Protein AF-A0A7S3TFT6-F1 (afdb_monomer)

Structure (mmCIF, N/CA/C/O backbone):
data_AF-A0A7S3TFT6-F1
#
_entry.id   AF-A0A7S3TFT6-F1
#
loop_
_atom_site.group_PDB
_atom_site.id
_atom_site.type_symbol
_atom_site.label_atom_id
_atom_site.label_alt_id
_atom_site.label_comp_id
_atom_site.label_asym_id
_atom_site.label_entity_id
_atom_site.label_seq_id
_atom_site.pdbx_PDB_ins_code
_atom_site.Cartn_x
_atom_site.Cartn_y
_atom_site.Cartn_z
_atom_site.occupancy
_atom_site.B_iso_or_equiv
_atom_site.auth_seq_id
_atom_site.auth_comp_id
_atom_site.auth_asym_id
_atom_site.auth_atom_id
_atom_site.pdbx_PDB_model_num
ATOM 1 N N . GLU A 1 1 ? 11.572 -1.832 20.440 1.00 39.78 1 GLU A N 1
ATOM 2 C CA . GLU A 1 1 ? 11.423 -1.828 18.969 1.00 39.78 1 GLU A CA 1
ATOM 3 C C . GLU A 1 1 ? 12.620 -2.530 18.335 1.00 39.78 1 GLU A C 1
ATOM 5 O O . GLU A 1 1 ? 13.736 -2.310 18.788 1.00 39.78 1 GLU A O 1
ATOM 10 N N . LYS A 1 2 ? 12.422 -3.421 17.354 1.00 46.75 2 LYS A N 1
ATOM 11 C CA . LYS A 1 2 ? 13.534 -3.991 16.573 1.00 46.75 2 LYS A CA 1
ATOM 12 C C . LYS A 1 2 ? 13.688 -3.157 15.307 1.00 46.75 2 LYS A C 1
ATOM 14 O O . LYS A 1 2 ? 12.886 -3.301 14.390 1.00 46.75 2 LYS A O 1
ATOM 19 N N . ALA A 1 3 ? 14.695 -2.290 15.268 1.00 53.50 3 ALA A N 1
ATOM 20 C CA . ALA A 1 3 ? 15.066 -1.600 14.039 1.00 53.50 3 ALA A CA 1
ATOM 21 C C . ALA A 1 3 ? 15.449 -2.636 12.967 1.00 53.50 3 ALA A C 1
ATOM 23 O O . ALA A 1 3 ? 16.186 -3.587 13.243 1.00 53.50 3 ALA A O 1
ATOM 24 N N . LEU A 1 4 ? 14.926 -2.475 11.751 1.00 69.75 4 LEU A N 1
ATOM 25 C CA . LEU A 1 4 ? 15.335 -3.287 10.607 1.00 69.75 4 LEU A CA 1
ATOM 26 C C . LEU A 1 4 ? 16.826 -3.043 10.337 1.00 69.75 4 LEU A C 1
ATOM 28 O O . LEU A 1 4 ? 17.261 -1.900 10.215 1.00 69.75 4 LEU A O 1
ATOM 32 N N . ALA A 1 5 ? 17.615 -4.114 10.238 1.00 79.81 5 ALA A N 1
ATOM 33 C CA . ALA A 1 5 ? 19.027 -3.997 9.890 1.00 79.81 5 ALA A CA 1
ATOM 34 C C . ALA A 1 5 ? 19.175 -3.352 8.500 1.00 79.81 5 ALA A C 1
ATOM 36 O O . ALA A 1 5 ? 18.528 -3.789 7.544 1.00 79.81 5 ALA A O 1
ATOM 37 N N . LEU A 1 6 ? 20.051 -2.350 8.370 1.00 73.12 6 LEU A N 1
ATOM 38 C CA . LEU A 1 6 ? 20.291 -1.617 7.114 1.00 73.12 6 LEU A CA 1
ATOM 39 C C . LEU A 1 6 ? 20.624 -2.548 5.936 1.00 73.12 6 LEU A C 1
ATOM 41 O O . LEU A 1 6 ? 20.205 -2.310 4.806 1.00 73.12 6 LEU A O 1
ATOM 45 N N . THR A 1 7 ? 21.301 -3.664 6.209 1.00 79.56 7 THR A N 1
ATOM 46 C CA . THR A 1 7 ? 21.638 -4.698 5.219 1.00 79.56 7 THR A CA 1
ATOM 47 C C . THR A 1 7 ? 20.406 -5.400 4.641 1.00 79.56 7 THR A C 1
ATOM 49 O O . THR A 1 7 ? 20.390 -5.760 3.462 1.00 79.56 7 THR A O 1
ATOM 52 N N . SER A 1 8 ? 19.348 -5.570 5.437 1.00 75.38 8 SER A N 1
ATOM 53 C CA . SER A 1 8 ? 18.069 -6.129 4.986 1.00 75.38 8 SER A CA 1
ATOM 54 C C . SER A 1 8 ? 17.329 -5.154 4.073 1.00 75.38 8 SER A C 1
ATOM 56 O O . SER A 1 8 ? 16.768 -5.576 3.062 1.00 75.38 8 SER A O 1
ATOM 58 N N . VAL A 1 9 ? 17.377 -3.857 4.395 1.00 74.06 9 VAL A N 1
ATOM 59 C CA . VAL A 1 9 ? 16.775 -2.788 3.583 1.00 74.06 9 VAL A CA 1
ATOM 60 C C . VAL A 1 9 ? 17.472 -2.692 2.226 1.00 74.06 9 VAL A C 1
ATOM 62 O O . VAL A 1 9 ? 16.808 -2.732 1.193 1.00 74.06 9 VAL A O 1
ATOM 65 N N . GLN A 1 10 ? 18.807 -2.676 2.212 1.00 76.69 10 GLN A N 1
ATOM 66 C CA . GLN A 1 10 ? 19.597 -2.645 0.977 1.00 76.69 10 GLN A CA 1
ATOM 67 C C . GLN A 1 10 ? 19.333 -3.872 0.100 1.00 76.69 10 GLN A C 1
ATOM 69 O O . GLN A 1 10 ? 19.069 -3.743 -1.092 1.00 76.69 10 GLN A O 1
ATOM 74 N N . ARG A 1 11 ? 19.313 -5.074 0.691 1.00 81.38 11 ARG A N 1
ATOM 75 C CA . ARG A 1 11 ? 18.989 -6.309 -0.039 1.00 81.38 11 ARG A CA 1
ATOM 76 C C . ARG A 1 11 ? 17.597 -6.251 -0.666 1.00 81.38 11 ARG A C 1
ATOM 78 O O . ARG A 1 11 ? 17.409 -6.710 -1.793 1.00 81.38 11 ARG A O 1
ATOM 85 N N . PHE A 1 12 ? 16.620 -5.720 0.066 1.00 77.12 12 PHE A N 1
ATOM 86 C CA . PHE A 1 12 ? 15.260 -5.553 -0.431 1.00 77.12 12 PHE A CA 1
ATOM 87 C C . PHE A 1 12 ? 15.210 -4.568 -1.605 1.00 77.12 12 PHE A C 1
ATOM 89 O O . PHE A 1 12 ? 14.631 -4.903 -2.637 1.00 77.12 12 PHE A O 1
ATOM 96 N N . GLN A 1 13 ? 15.890 -3.423 -1.499 1.00 75.75 13 GLN A N 1
ATOM 97 C CA . GLN A 1 13 ? 16.013 -2.448 -2.586 1.00 75.75 13 GLN A CA 1
ATOM 98 C C . GLN A 1 13 ? 16.641 -3.073 -3.838 1.00 75.75 13 GLN A C 1
ATOM 100 O O . GLN A 1 13 ? 16.049 -2.997 -4.911 1.00 75.75 13 GLN A O 1
ATOM 105 N N . THR A 1 14 ? 17.773 -3.778 -3.718 1.00 78.69 14 THR A N 1
ATOM 106 C CA . THR A 1 14 ? 18.411 -4.460 -4.861 1.00 78.69 14 THR A CA 1
ATOM 107 C C . THR A 1 14 ? 17.468 -5.470 -5.520 1.00 78.69 14 THR A C 1
ATOM 109 O O . THR A 1 14 ? 17.378 -5.537 -6.746 1.00 78.69 14 THR A O 1
ATOM 112 N N . LYS A 1 15 ? 16.724 -6.245 -4.720 1.00 78.44 15 LYS A N 1
ATOM 113 C CA . LYS A 1 15 ? 15.755 -7.226 -5.230 1.00 78.44 15 LYS A CA 1
ATOM 114 C C . LYS A 1 15 ? 14.580 -6.556 -5.947 1.00 78.44 15 LYS A C 1
ATOM 116 O O . LYS A 1 15 ? 14.106 -7.096 -6.946 1.00 78.44 15 LYS A O 1
ATOM 121 N N . LEU A 1 16 ? 14.115 -5.410 -5.448 1.00 75.75 16 LEU A N 1
ATOM 122 C CA . LEU A 1 16 ? 13.091 -4.605 -6.109 1.00 75.75 16 LEU A CA 1
ATOM 123 C C . LEU A 1 16 ? 13.591 -4.078 -7.453 1.00 75.75 16 LEU A C 1
ATOM 125 O O . LEU A 1 16 ? 12.935 -4.326 -8.459 1.00 75.75 16 LEU A O 1
ATOM 129 N N . TYR A 1 17 ? 14.769 -3.449 -7.494 1.00 73.62 17 TYR A N 1
ATOM 130 C CA . TYR A 1 17 ? 15.371 -2.955 -8.737 1.00 73.62 17 TYR A CA 1
ATOM 131 C C . TYR A 1 17 ? 15.492 -4.050 -9.796 1.00 73.62 17 TYR A C 1
ATOM 133 O O . TYR A 1 17 ? 15.059 -3.858 -10.929 1.00 73.62 17 TYR A O 1
ATOM 141 N N . ALA A 1 18 ? 16.001 -5.227 -9.424 1.00 73.19 18 ALA A N 1
ATOM 142 C CA . ALA A 1 18 ? 16.132 -6.345 -10.354 1.00 73.19 18 ALA A CA 1
ATOM 143 C C . ALA A 1 18 ? 14.774 -6.797 -10.920 1.00 73.19 18 ALA A C 1
ATOM 145 O O . ALA A 1 18 ? 14.649 -7.058 -12.112 1.00 73.19 18 ALA A O 1
ATOM 146 N N . ARG A 1 19 ? 13.733 -6.870 -10.082 1.00 69.94 19 ARG A N 1
ATOM 147 C CA . ARG A 1 19 ? 12.391 -7.292 -10.514 1.00 69.94 19 ARG A CA 1
ATOM 148 C C . ARG A 1 19 ? 11.696 -6.256 -11.384 1.00 69.94 19 ARG A C 1
ATOM 150 O O . ARG A 1 19 ? 11.013 -6.637 -12.331 1.00 69.94 19 ARG A O 1
ATOM 157 N N . VAL A 1 20 ? 11.857 -4.977 -11.058 1.00 67.88 20 VAL A N 1
ATOM 158 C CA . VAL A 1 20 ? 11.255 -3.893 -11.832 1.00 67.88 20 VAL A CA 1
ATOM 159 C C . VAL A 1 20 ? 11.962 -3.739 -13.175 1.00 67.88 20 VAL A C 1
ATOM 161 O O . VAL A 1 20 ? 11.277 -3.697 -14.190 1.00 67.88 20 VAL A O 1
ATOM 164 N N . ASN A 1 21 ? 13.296 -3.787 -13.223 1.00 65.19 21 ASN A N 1
ATOM 165 C CA . ASN A 1 21 ? 14.032 -3.743 -14.492 1.00 65.19 21 ASN A CA 1
ATOM 166 C C . ASN A 1 21 ? 13.647 -4.906 -15.414 1.00 65.19 21 ASN A C 1
ATOM 168 O O . ASN A 1 21 ? 13.347 -4.674 -16.578 1.00 65.19 21 ASN A O 1
ATOM 172 N N . VAL A 1 22 ? 13.525 -6.131 -14.889 1.00 63.16 22 VAL A N 1
ATOM 173 C CA . VAL A 1 22 ? 13.049 -7.287 -15.675 1.00 63.16 22 VAL A CA 1
ATOM 174 C C . VAL A 1 22 ? 11.618 -7.084 -16.196 1.00 63.16 22 VAL A C 1
ATOM 176 O O . VAL A 1 22 ? 11.294 -7.515 -17.302 1.00 63.16 22 VAL A O 1
ATOM 179 N N . ALA A 1 23 ? 10.746 -6.426 -15.426 1.00 60.06 23 ALA A N 1
ATOM 180 C CA . ALA A 1 23 ? 9.386 -6.118 -15.869 1.00 60.06 23 ALA A CA 1
ATOM 181 C C . ALA A 1 23 ? 9.349 -5.028 -16.959 1.00 60.06 23 ALA A C 1
ATOM 183 O O . ALA A 1 23 ? 8.523 -5.116 -17.867 1.00 60.06 23 ALA A O 1
ATOM 184 N N . VAL A 1 24 ? 10.248 -4.041 -16.885 1.00 59.00 24 VAL A N 1
ATOM 185 C CA . VAL A 1 24 ? 10.356 -2.917 -17.831 1.00 59.00 24 VAL A CA 1
ATOM 186 C C . VAL A 1 24 ? 11.035 -3.340 -19.142 1.00 59.00 24 VAL A C 1
ATOM 188 O O . VAL A 1 24 ? 10.519 -3.041 -20.216 1.00 59.00 24 VAL A O 1
ATOM 191 N N . GLU A 1 25 ? 12.140 -4.089 -19.083 1.00 56.88 25 GLU A N 1
ATOM 192 C CA . GLU A 1 25 ? 12.886 -4.569 -20.262 1.00 56.88 25 GLU A CA 1
ATOM 193 C C . GLU A 1 25 ? 12.115 -5.632 -21.062 1.00 56.88 25 GLU A C 1
ATOM 195 O O . GLU A 1 25 ? 12.291 -5.760 -22.271 1.00 56.88 25 GLU A O 1
ATOM 200 N N . GLY A 1 26 ? 11.197 -6.359 -20.417 1.00 56.84 26 GLY A N 1
ATOM 201 C CA . GLY A 1 26 ? 10.358 -7.380 -21.050 1.00 56.84 26 GLY A CA 1
ATOM 202 C C . GLY A 1 26 ? 9.236 -6.857 -21.961 1.00 56.84 26 GLY A C 1
ATOM 203 O O . GLY A 1 26 ? 8.377 -7.647 -22.352 1.00 56.84 26 GLY A O 1
ATOM 204 N N . GLY A 1 27 ? 9.181 -5.553 -22.266 1.00 45.00 27 GLY A N 1
ATOM 205 C CA . GLY A 1 27 ? 8.268 -4.981 -23.269 1.00 45.00 27 GLY A CA 1
ATOM 206 C C . GLY A 1 27 ? 6.770 -5.121 -22.964 1.00 45.00 27 GLY A C 1
ATOM 207 O O . GLY A 1 27 ? 5.938 -4.935 -23.848 1.00 45.00 27 GLY A O 1
ATOM 208 N N . ARG A 1 28 ? 6.390 -5.446 -21.722 1.00 46.06 28 ARG A N 1
ATOM 209 C CA . ARG A 1 28 ? 4.989 -5.477 -21.279 1.00 46.06 28 ARG A CA 1
ATOM 210 C C . ARG A 1 28 ? 4.625 -4.147 -20.631 1.00 46.06 28 ARG A C 1
ATOM 212 O O . ARG A 1 28 ? 4.430 -4.060 -19.426 1.00 46.06 28 ARG A O 1
ATOM 219 N N . THR A 1 29 ? 4.468 -3.118 -21.457 1.00 44.28 29 THR A N 1
ATOM 220 C CA . THR A 1 29 ? 3.872 -1.822 -21.078 1.00 44.28 29 THR A CA 1
ATOM 221 C C . THR A 1 29 ? 2.361 -1.901 -20.811 1.00 44.28 29 THR A C 1
ATOM 223 O O . THR A 1 29 ? 1.721 -0.890 -20.545 1.00 44.28 29 THR A O 1
ATOM 226 N N . GLY A 1 30 ? 1.773 -3.103 -20.834 1.00 44.09 30 GLY A N 1
ATOM 227 C CA . GLY A 1 30 ? 0.380 -3.352 -20.485 1.00 44.09 30 GLY A CA 1
ATOM 228 C C . GLY A 1 30 ? 0.247 -4.248 -19.255 1.00 44.09 30 GLY A C 1
ATOM 229 O O . GLY A 1 30 ? 0.510 -5.446 -19.319 1.00 44.09 30 GLY A O 1
ATOM 230 N N . CYS A 1 31 ? -0.264 -3.673 -18.168 1.00 42.84 31 CYS A N 1
ATOM 231 C CA . CYS A 1 31 ? -0.983 -4.371 -17.100 1.00 42.84 31 CYS A CA 1
ATOM 232 C C . CYS A 1 31 ? -0.180 -5.322 -16.193 1.00 42.84 31 CYS A C 1
ATOM 234 O O . CYS A 1 31 ? -0.438 -6.525 -16.144 1.00 42.84 31 CYS A O 1
ATOM 236 N N . ARG A 1 32 ? 0.669 -4.766 -15.326 1.00 51.41 32 ARG A N 1
ATOM 237 C CA . ARG A 1 32 ? 0.638 -5.170 -13.912 1.00 51.41 32 ARG A CA 1
ATOM 238 C C . ARG A 1 32 ? 0.738 -3.915 -13.071 1.00 51.41 32 ARG A C 1
ATOM 240 O O . ARG A 1 32 ? 1.816 -3.352 -12.961 1.00 51.41 32 ARG A O 1
ATOM 247 N N . LYS A 1 33 ? -0.392 -3.497 -12.497 1.00 56.41 33 LYS A N 1
ATOM 248 C CA . LYS A 1 33 ? -0.427 -2.582 -11.355 1.00 56.41 33 LYS A CA 1
ATOM 249 C C . LYS A 1 33 ? 0.424 -3.233 -10.271 1.00 56.41 33 LYS A C 1
ATOM 251 O O . LYS A 1 33 ? -0.027 -4.154 -9.596 1.00 56.41 33 LYS A O 1
ATOM 256 N N . THR A 1 34 ? 1.702 -2.895 -10.220 1.00 68.00 34 THR A N 1
ATOM 257 C CA . THR A 1 34 ? 2.594 -3.413 -9.198 1.00 68.00 34 THR A CA 1
ATOM 258 C C . THR A 1 34 ? 2.175 -2.732 -7.906 1.00 68.00 34 THR A C 1
ATOM 260 O O . THR A 1 34 ? 2.070 -1.509 -7.829 1.00 68.00 34 THR A O 1
ATOM 263 N N . HIS A 1 35 ? 1.863 -3.537 -6.903 1.00 73.50 35 HIS A N 1
ATOM 264 C CA . HIS A 1 35 ? 1.552 -3.057 -5.568 1.00 73.50 35 HIS A CA 1
ATOM 265 C C . HIS A 1 35 ? 2.787 -3.297 -4.694 1.00 73.50 35 HIS A C 1
ATOM 267 O O . HIS A 1 35 ? 3.396 -4.378 -4.713 1.00 73.50 35 HIS A O 1
ATOM 273 N N . LEU A 1 36 ? 3.206 -2.277 -3.950 1.00 78.31 36 LEU A N 1
ATOM 274 C CA . LEU A 1 36 ? 4.332 -2.403 -3.029 1.00 78.31 36 LEU A CA 1
ATOM 275 C C . LEU A 1 36 ? 3.883 -3.115 -1.751 1.00 78.31 36 LEU A C 1
ATOM 277 O O . LEU A 1 36 ? 4.591 -3.994 -1.249 1.00 78.31 36 LEU A O 1
ATOM 281 N N . VAL A 1 37 ? 2.697 -2.772 -1.252 1.00 85.31 37 VAL A N 1
ATOM 282 C CA . VAL A 1 37 ? 2.142 -3.328 -0.022 1.00 85.31 37 VAL A CA 1
ATOM 283 C C . VAL A 1 37 ? 0.650 -3.612 -0.156 1.00 85.31 37 VAL A C 1
ATOM 285 O O . VAL A 1 37 ? -0.097 -2.843 -0.762 1.00 85.31 37 VAL A O 1
ATOM 288 N N . PHE A 1 38 ? 0.229 -4.721 0.439 1.00 86.25 38 PHE A N 1
ATOM 289 C CA . PHE A 1 38 ? -1.162 -5.002 0.748 1.00 86.25 38 PHE A CA 1
ATOM 290 C C . PHE A 1 38 ? -1.422 -4.683 2.215 1.00 86.25 38 PHE A C 1
ATOM 292 O O . PHE A 1 38 ? -0.728 -5.217 3.084 1.00 86.25 38 PHE A O 1
ATOM 299 N N . LEU A 1 39 ? -2.406 -3.828 2.481 1.00 86.38 39 LEU A N 1
ATOM 300 C CA . LEU A 1 39 ? -2.882 -3.525 3.823 1.00 86.38 39 LEU A CA 1
ATOM 301 C C . LEU A 1 39 ? -4.172 -4.310 4.069 1.00 86.38 39 LEU A C 1
ATOM 303 O O . LEU A 1 39 ? -5.147 -4.142 3.340 1.00 86.38 39 LEU A O 1
ATOM 307 N N . SER A 1 40 ? -4.185 -5.148 5.099 1.00 85.31 40 SER A N 1
ATOM 308 C CA . SER A 1 40 ? -5.393 -5.831 5.561 1.00 85.31 40 SER A CA 1
ATOM 309 C C . SER A 1 40 ? -5.679 -5.461 7.006 1.00 85.31 40 SER A C 1
ATOM 311 O O . SER A 1 40 ? -4.756 -5.374 7.822 1.00 85.31 40 SER A O 1
ATOM 313 N N . HIS A 1 41 ? -6.950 -5.233 7.326 1.00 81.62 41 HIS A N 1
ATOM 314 C CA . HIS A 1 41 ? -7.396 -4.898 8.670 1.00 81.62 41 HIS A CA 1
ATOM 315 C C . HIS A 1 41 ? -8.514 -5.848 9.100 1.00 81.62 41 HIS A C 1
ATOM 317 O O . HIS A 1 41 ? -9.477 -6.083 8.381 1.00 81.62 41 HIS A O 1
ATOM 323 N N . PHE A 1 42 ? -8.385 -6.427 10.294 1.00 71.38 42 PHE A N 1
ATOM 324 C CA . PHE A 1 42 ? -9.332 -7.451 10.745 1.00 71.38 42 PHE A CA 1
ATOM 325 C C . PHE A 1 42 ? -10.652 -6.869 11.273 1.00 71.38 42 PHE A C 1
ATOM 327 O O . PHE A 1 42 ? -11.689 -7.523 11.199 1.00 71.38 42 PHE A O 1
ATOM 334 N N . LYS A 1 43 ? -10.622 -5.652 11.828 1.00 73.50 43 LYS A N 1
ATOM 335 C CA . LYS A 1 43 ? -11.785 -5.036 12.475 1.00 73.50 43 LYS A CA 1
ATOM 336 C C . LYS A 1 43 ? -12.182 -3.720 11.815 1.00 73.50 43 LYS A C 1
ATOM 338 O O . LYS A 1 43 ? -11.337 -3.040 11.231 1.00 73.50 43 LYS A O 1
ATOM 343 N N . VAL A 1 44 ? -13.464 -3.368 11.918 1.00 69.44 44 VAL A N 1
ATOM 344 C CA . VAL A 1 44 ? -14.039 -2.163 11.292 1.00 69.44 44 VAL A CA 1
ATOM 345 C C . VAL A 1 44 ? -13.408 -0.899 11.865 1.00 69.44 44 VAL A C 1
ATOM 347 O O . VAL A 1 44 ? -13.082 0.018 11.117 1.00 69.44 44 VAL A O 1
ATOM 350 N N . GLU A 1 45 ? -13.163 -0.873 13.173 1.00 76.94 45 GLU A N 1
ATOM 351 C CA . GLU A 1 45 ? -12.545 0.258 13.861 1.00 76.94 45 GLU A CA 1
ATOM 352 C C . GLU A 1 45 ? -11.143 0.580 13.344 1.00 76.94 45 GLU A C 1
ATOM 354 O O . GLU A 1 45 ? -10.762 1.737 13.392 1.00 76.94 45 GLU A O 1
ATOM 359 N N . ALA A 1 46 ? -10.426 -0.406 12.792 1.00 80.25 46 ALA A N 1
ATOM 360 C CA . ALA A 1 46 ? -9.082 -0.236 12.243 1.00 80.25 46 ALA A CA 1
ATOM 361 C C . ALA A 1 46 ? -9.073 0.345 10.815 1.00 80.25 46 ALA A C 1
ATOM 363 O O . ALA A 1 46 ? -8.005 0.556 10.237 1.00 80.25 46 ALA A O 1
ATOM 364 N N . GLY A 1 47 ? -10.248 0.552 10.207 1.00 79.81 47 GLY A N 1
ATOM 365 C CA . GLY A 1 47 ? -10.367 1.023 8.826 1.00 79.81 47 GLY A CA 1
ATOM 366 C C . GLY A 1 47 ? -9.845 2.449 8.635 1.00 79.81 47 GLY A C 1
ATOM 367 O O . GLY A 1 47 ? -9.268 2.766 7.590 1.00 79.81 47 GLY A O 1
ATOM 368 N N . THR A 1 48 ? -9.980 3.298 9.658 1.00 84.88 48 THR A N 1
ATOM 369 C CA . THR A 1 48 ? -9.459 4.673 9.635 1.00 84.88 48 THR A CA 1
ATOM 370 C C . THR A 1 48 ? -7.935 4.661 9.624 1.00 84.88 48 THR A C 1
ATOM 372 O O . THR A 1 48 ? -7.313 5.276 8.761 1.00 84.88 48 THR A O 1
ATOM 375 N N . GLU A 1 49 ? -7.322 3.903 10.529 1.00 86.38 49 GLU A N 1
ATOM 376 C CA . GLU A 1 49 ? -5.875 3.743 10.641 1.00 86.38 49 GLU A CA 1
ATOM 377 C C . GLU A 1 49 ? -5.299 3.121 9.374 1.00 86.38 49 GLU A C 1
ATOM 379 O O . GLU A 1 49 ? -4.270 3.573 8.880 1.00 86.38 49 GLU A O 1
ATOM 384 N N . ALA A 1 50 ? -5.979 2.130 8.800 1.00 86.25 50 ALA A N 1
ATOM 385 C CA . ALA A 1 50 ? -5.543 1.507 7.561 1.00 86.25 50 ALA A CA 1
ATOM 386 C C . ALA A 1 50 ? -5.583 2.481 6.370 1.00 86.25 50 ALA A C 1
ATOM 388 O O . ALA A 1 50 ? -4.661 2.501 5.549 1.00 86.25 50 ALA A O 1
ATOM 389 N N . SER A 1 51 ? -6.602 3.342 6.310 1.00 86.19 51 SER A N 1
ATOM 390 C CA . SER A 1 51 ? -6.713 4.403 5.300 1.00 86.19 51 SER A CA 1
ATOM 391 C C . SER A 1 51 ? -5.646 5.491 5.477 1.00 86.19 51 SER A C 1
ATOM 393 O O . SER A 1 51 ? -5.081 5.980 4.492 1.00 86.19 51 SER A O 1
ATOM 395 N N . LEU A 1 52 ? -5.317 5.840 6.725 1.00 88.44 52 LEU A N 1
ATOM 396 C CA . LEU A 1 52 ? -4.228 6.765 7.047 1.00 88.44 52 LEU A CA 1
ATOM 397 C C . LEU A 1 52 ? -2.869 6.177 6.650 1.00 88.44 52 LEU A C 1
ATOM 399 O O . LEU A 1 52 ? -2.126 6.822 5.912 1.00 88.44 52 LEU A O 1
ATOM 403 N N . MET A 1 53 ? -2.586 4.923 7.022 1.00 87.50 53 MET A N 1
ATOM 404 C CA . MET A 1 53 ? -1.348 4.230 6.642 1.00 87.50 53 MET A CA 1
ATOM 405 C C . MET A 1 53 ? -1.185 4.153 5.126 1.00 87.50 53 MET A C 1
ATOM 407 O O . M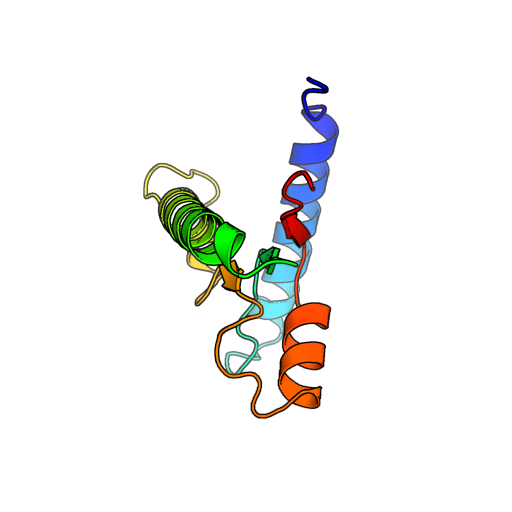ET A 1 53 ? -0.097 4.405 4.613 1.00 87.50 53 MET A O 1
ATOM 411 N N . ARG A 1 54 ? -2.257 3.846 4.387 1.00 87.81 54 ARG A N 1
ATOM 412 C CA . ARG A 1 54 ? -2.236 3.880 2.920 1.00 87.81 54 ARG A CA 1
ATOM 413 C C . ARG A 1 54 ? -1.768 5.244 2.418 1.00 87.81 54 ARG A C 1
ATOM 415 O O . ARG A 1 54 ? -0.846 5.308 1.610 1.00 87.81 54 ARG A O 1
ATOM 422 N N . THR A 1 55 ? -2.394 6.312 2.902 1.00 87.44 55 THR A N 1
ATOM 423 C CA . THR A 1 55 ? -2.108 7.684 2.468 1.00 87.44 55 THR A CA 1
ATOM 424 C C . THR A 1 55 ? -0.659 8.069 2.755 1.00 87.44 55 THR A C 1
ATOM 426 O O . THR A 1 55 ? 0.031 8.569 1.869 1.00 87.44 55 THR A O 1
ATOM 429 N N . GLU A 1 56 ? -0.166 7.781 3.959 1.00 88.06 56 GLU A N 1
ATOM 430 C CA . GLU A 1 56 ? 1.216 8.069 4.353 1.00 88.06 56 GLU A CA 1
ATOM 431 C C . GLU A 1 56 ? 2.233 7.273 3.529 1.00 88.06 56 GLU A C 1
ATOM 433 O O . GLU A 1 56 ? 3.248 7.824 3.094 1.00 88.06 56 GLU A O 1
ATOM 438 N N . ILE A 1 57 ? 1.954 5.994 3.254 1.00 85.88 57 ILE A N 1
ATOM 439 C CA . ILE A 1 57 ? 2.805 5.153 2.406 1.00 85.88 57 ILE A CA 1
ATOM 440 C C . ILE A 1 57 ? 2.824 5.702 0.982 1.00 85.88 57 ILE A C 1
ATOM 442 O O . ILE A 1 57 ? 3.896 5.851 0.401 1.00 85.88 57 ILE A O 1
ATOM 446 N N . GLU A 1 58 ? 1.668 6.040 0.412 1.00 85.75 58 GLU A N 1
ATOM 447 C CA . GLU A 1 58 ? 1.595 6.603 -0.935 1.00 85.75 58 GLU A CA 1
ATOM 448 C C . GLU A 1 58 ? 2.355 7.928 -1.050 1.00 85.75 58 GLU A C 1
ATOM 450 O O . GLU A 1 58 ? 3.099 8.114 -2.013 1.00 85.75 58 GLU A O 1
ATOM 455 N N . GLN A 1 59 ? 2.219 8.822 -0.068 1.00 86.19 59 GLN A N 1
ATOM 456 C CA . GLN A 1 59 ? 2.947 10.092 -0.025 1.00 86.19 59 GLN A CA 1
ATOM 457 C C . GLN A 1 59 ? 4.455 9.884 0.119 1.00 86.19 59 GLN A C 1
ATOM 459 O O . GLN A 1 59 ? 5.227 10.485 -0.625 1.00 86.19 59 GLN A O 1
ATOM 464 N N . SER A 1 60 ? 4.875 9.002 1.028 1.00 83.56 60 SER A N 1
ATOM 465 C CA . SER A 1 60 ? 6.293 8.712 1.269 1.00 83.56 60 SER A CA 1
ATOM 466 C C . SER A 1 60 ? 6.955 8.109 0.035 1.00 83.56 60 SER A C 1
ATOM 468 O O . SER A 1 60 ? 8.036 8.524 -0.369 1.00 83.56 60 SER A O 1
ATOM 470 N N . VAL A 1 61 ? 6.272 7.159 -0.605 1.00 79.69 61 VAL A N 1
ATOM 471 C CA . VAL A 1 61 ? 6.765 6.455 -1.792 1.00 79.69 61 VAL A CA 1
ATOM 472 C C . VAL A 1 61 ? 6.771 7.379 -3.015 1.00 79.69 61 VAL A C 1
ATOM 474 O O . VAL A 1 61 ? 7.702 7.338 -3.812 1.00 79.69 61 VAL A O 1
ATOM 477 N N . LYS A 1 62 ? 5.774 8.256 -3.173 1.00 79.19 62 LYS A N 1
ATOM 478 C CA . LYS A 1 62 ? 5.714 9.218 -4.290 1.00 79.19 62 LYS A CA 1
ATOM 479 C C . LYS A 1 62 ? 6.489 10.516 -4.020 1.00 79.19 62 LYS A C 1
ATOM 481 O O . LYS A 1 62 ? 6.507 11.388 -4.895 1.00 79.19 62 LYS A O 1
ATOM 486 N N . SER A 1 63 ? 7.128 10.660 -2.856 1.00 79.81 63 SER A N 1
ATOM 487 C CA . SER A 1 63 ? 7.882 11.864 -2.507 1.00 79.81 63 SER A CA 1
ATOM 488 C C . SER A 1 63 ? 8.996 12.129 -3.521 1.00 79.81 63 SER A C 1
ATOM 490 O O . SER A 1 63 ? 9.686 11.227 -3.997 1.00 79.81 63 SER A O 1
ATOM 492 N N . ARG A 1 64 ? 9.189 13.408 -3.858 1.00 68.25 64 ARG A N 1
ATOM 493 C CA . ARG A 1 64 ? 10.277 13.847 -4.745 1.00 68.25 64 ARG A CA 1
ATOM 494 C C . ARG A 1 64 ? 11.659 13.677 -4.118 1.00 68.25 64 ARG A C 1
ATOM 496 O O . ARG A 1 64 ? 12.641 13.709 -4.851 1.00 68.25 64 ARG A O 1
ATOM 503 N N . GLU A 1 65 ? 11.712 13.515 -2.803 1.00 72.88 65 GLU A N 1
ATOM 504 C CA . GLU A 1 65 ? 12.943 13.408 -2.026 1.00 72.88 65 GLU A CA 1
ATOM 505 C C . GLU A 1 65 ? 13.517 11.988 -2.014 1.00 72.88 65 GLU A C 1
ATOM 507 O O . GLU A 1 65 ? 14.640 11.811 -1.556 1.00 72.88 65 GLU A O 1
ATOM 512 N N . ASP A 1 66 ? 12.793 10.986 -2.531 1.00 69.06 66 ASP A N 1
ATOM 513 C CA . ASP A 1 66 ? 13.313 9.626 -2.669 1.00 69.06 66 ASP A CA 1
ATOM 514 C C . ASP A 1 66 ? 14.351 9.560 -3.813 1.00 69.06 66 ASP A C 1
ATOM 516 O O . ASP A 1 66 ? 13.973 9.609 -4.992 1.00 69.06 66 ASP A O 1
ATOM 520 N N . PRO A 1 67 ? 15.658 9.406 -3.506 1.00 66.06 67 PRO A N 1
ATOM 521 C CA . PRO A 1 67 ? 16.710 9.354 -4.519 1.00 66.06 67 PRO A CA 1
ATOM 522 C C . PRO A 1 67 ? 16.633 8.082 -5.370 1.00 66.06 67 PRO A C 1
ATOM 524 O O . PRO A 1 67 ? 17.220 8.025 -6.449 1.00 66.06 67 PRO A O 1
ATOM 527 N N . SER A 1 68 ? 15.912 7.058 -4.900 1.00 69.00 68 SER A N 1
ATOM 528 C CA . SER A 1 68 ? 15.753 5.794 -5.609 1.00 69.00 68 SER A CA 1
ATOM 529 C C . SER A 1 68 ? 14.771 5.914 -6.783 1.00 69.00 68 SER A C 1
ATOM 531 O O . SER A 1 68 ? 14.885 5.176 -7.765 1.00 69.00 68 SER A O 1
ATOM 533 N N . 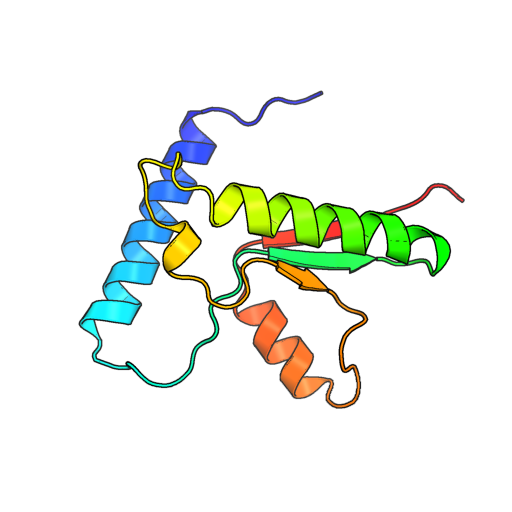GLY A 1 69 ? 13.807 6.842 -6.692 1.00 67.25 69 GLY A N 1
ATOM 534 C CA . GLY A 1 69 ? 12.746 7.055 -7.679 1.00 67.25 69 GLY A CA 1
ATOM 535 C C . GLY A 1 69 ? 11.825 5.849 -7.895 1.00 67.25 69 GLY A C 1
ATOM 536 O O . GLY A 1 69 ? 10.928 5.918 -8.738 1.00 67.25 69 GLY A O 1
ATOM 537 N N . LEU A 1 70 ? 12.020 4.759 -7.141 1.00 70.50 70 LEU A N 1
ATOM 538 C CA . LEU A 1 70 ? 11.318 3.489 -7.309 1.00 70.50 70 LEU A CA 1
ATOM 539 C C . LEU A 1 70 ? 9.825 3.635 -7.066 1.00 70.50 70 LEU A C 1
ATOM 541 O O . LEU A 1 70 ? 9.022 2.957 -7.701 1.00 70.50 70 LEU A O 1
ATOM 545 N N . GLY A 1 71 ? 9.445 4.533 -6.164 1.00 67.69 71 GLY A N 1
ATOM 546 C CA . GLY A 1 71 ? 8.053 4.732 -5.817 1.00 67.69 71 GLY A CA 1
ATOM 547 C C . GLY A 1 71 ? 7.170 5.244 -6.950 1.00 67.69 71 GLY A C 1
ATOM 548 O O . GLY A 1 71 ? 5.970 4.983 -6.960 1.00 67.69 71 GLY A O 1
ATOM 549 N N . LYS A 1 72 ? 7.768 5.886 -7.959 1.00 71.56 72 LYS A N 1
ATOM 550 C CA . LYS A 1 72 ? 7.075 6.351 -9.171 1.00 71.56 72 LYS A CA 1
ATOM 551 C C . LYS A 1 72 ? 6.726 5.214 -10.133 1.00 71.56 72 LYS A C 1
ATOM 553 O O . LYS A 1 72 ? 5.973 5.435 -11.072 1.00 71.56 72 LYS A O 1
ATOM 558 N N . LEU A 1 73 ? 7.276 4.020 -9.914 1.00 71.44 73 LEU A N 1
ATOM 559 C CA . LEU A 1 73 ? 7.050 2.837 -10.748 1.00 71.44 73 LEU A CA 1
ATOM 560 C C . LEU A 1 73 ? 5.784 2.068 -10.338 1.00 71.44 73 LEU A C 1
ATOM 562 O O . LEU A 1 73 ? 5.419 1.102 -11.004 1.00 71.44 73 LEU A O 1
ATOM 566 N N . PHE A 1 74 ? 5.132 2.472 -9.244 1.00 73.06 74 PHE A N 1
ATOM 567 C CA . PHE A 1 74 ? 3.913 1.853 -8.734 1.00 73.06 74 PHE A CA 1
ATOM 568 C C . PHE A 1 74 ? 2.729 2.813 -8.909 1.00 73.06 74 PHE A C 1
ATOM 570 O O . PHE A 1 74 ? 2.688 3.875 -8.286 1.00 73.06 74 PHE A O 1
ATOM 577 N N . ASP A 1 75 ? 1.730 2.421 -9.704 1.00 71.69 75 ASP A N 1
ATOM 578 C CA . ASP A 1 75 ? 0.498 3.212 -9.874 1.00 71.69 75 ASP A CA 1
ATOM 579 C C . ASP A 1 75 ? -0.273 3.333 -8.548 1.00 71.69 75 ASP A C 1
ATOM 581 O O . ASP A 1 75 ? -0.748 4.407 -8.163 1.00 71.69 75 ASP A O 1
ATOM 585 N N . VAL A 1 76 ? -0.349 2.212 -7.823 1.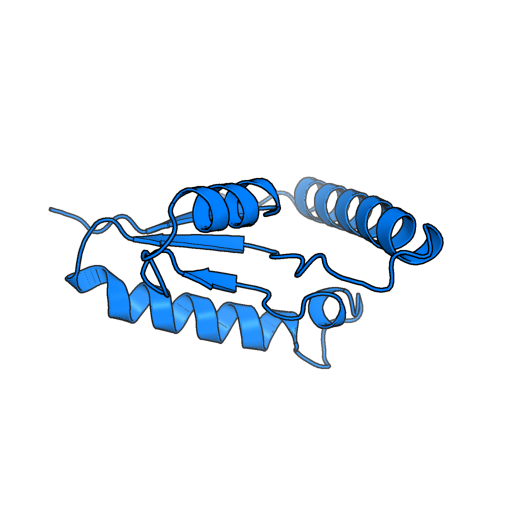00 75.69 76 VAL A N 1
ATOM 586 C CA . VAL A 1 76 ? -1.044 2.069 -6.538 1.00 75.69 76 VAL A CA 1
ATOM 587 C C . VAL A 1 76 ? -0.086 1.390 -5.546 1.00 75.69 76 VAL A C 1
ATOM 589 O O . VAL A 1 76 ? -0.083 0.160 -5.438 1.00 75.69 76 VAL A O 1
ATOM 592 N N . PRO A 1 77 ? 0.770 2.162 -4.848 1.00 78.94 77 PRO A N 1
ATOM 593 C CA . PRO A 1 77 ? 1.795 1.622 -3.952 1.00 78.94 77 PRO A CA 1
ATOM 594 C C . PRO A 1 77 ? 1.210 0.800 -2.802 1.00 78.94 77 PRO A C 1
ATOM 596 O O . PRO A 1 77 ? 1.764 -0.237 -2.443 1.00 78.94 77 PRO A O 1
ATOM 599 N N . ALA A 1 78 ? 0.081 1.245 -2.257 1.00 82.50 78 ALA A N 1
ATOM 600 C CA . ALA A 1 78 ? -0.649 0.574 -1.198 1.00 82.50 78 ALA A CA 1
ATOM 601 C C . ALA A 1 78 ? -2.100 0.374 -1.643 1.00 82.50 78 ALA A C 1
ATOM 603 O O . ALA A 1 78 ? -2.734 1.309 -2.122 1.00 82.50 78 ALA A O 1
ATOM 604 N N . PHE A 1 79 ? -2.622 -0.839 -1.492 1.00 82.12 79 PHE A N 1
ATOM 605 C CA . PHE A 1 79 ? -4.051 -1.121 -1.651 1.00 82.12 79 PHE A CA 1
ATOM 606 C C . PHE A 1 79 ? -4.570 -1.801 -0.387 1.00 82.12 79 PHE A C 1
ATOM 608 O O . PHE A 1 79 ? -3.824 -2.495 0.313 1.00 82.12 79 PHE A O 1
ATOM 615 N N . LEU A 1 80 ? -5.839 -1.545 -0.094 1.00 81.00 80 LEU A N 1
ATOM 616 C CA . LEU A 1 80 ? -6.509 -1.920 1.142 1.00 81.00 80 LEU A CA 1
ATOM 617 C C . LEU A 1 80 ? -7.496 -3.066 0.881 1.00 81.00 80 LEU A C 1
ATOM 619 O O . LEU A 1 80 ? -8.116 -3.103 -0.180 1.00 81.00 80 LEU A O 1
ATOM 623 N N . ASP A 1 81 ? -7.640 -3.994 1.831 1.00 71.69 81 ASP A N 1
ATOM 624 C CA . ASP A 1 81 ? -8.509 -5.177 1.688 1.00 71.69 81 ASP A CA 1
ATOM 625 C C . ASP A 1 81 ? -10.002 -4.872 1.504 1.00 71.69 81 ASP A C 1
ATOM 627 O O . ASP A 1 81 ? -10.727 -5.709 0.972 1.00 71.69 81 ASP A O 1
ATOM 631 N N . SER A 1 82 ? -10.444 -3.678 1.893 1.00 62.66 82 SER A N 1
ATOM 632 C CA . SER A 1 82 ? -11.846 -3.273 1.916 1.00 62.66 82 SER A CA 1
ATOM 633 C C . SER A 1 82 ? -12.309 -2.543 0.652 1.00 62.66 82 SER A C 1
ATOM 635 O O . SER A 1 82 ? -13.497 -2.243 0.523 1.00 62.66 82 SER A O 1
ATOM 637 N N . GLU A 1 83 ? -11.422 -2.302 -0.319 1.00 61.56 83 GLU A N 1
ATOM 638 C CA . GLU A 1 83 ? -11.801 -1.722 -1.609 1.00 61.56 83 GLU A CA 1
ATOM 639 C C . GLU A 1 83 ? -12.166 -2.824 -2.617 1.00 61.56 83 GLU A C 1
ATOM 641 O O . GLU A 1 83 ? -11.312 -3.565 -3.099 1.00 61.56 83 GLU A O 1
ATOM 646 N N . ASP A 1 84 ? -13.450 -2.884 -2.984 1.00 53.75 84 ASP A N 1
ATOM 647 C CA . ASP A 1 84 ? -13.940 -3.630 -4.153 1.00 53.75 84 ASP A CA 1
ATOM 648 C C . ASP A 1 84 ? -13.838 -5.174 -4.032 1.00 53.75 84 ASP A C 1
ATOM 650 O O . ASP A 1 84 ? -13.416 -5.881 -4.949 1.00 53.75 84 ASP A O 1
ATOM 654 N N . LEU A 1 85 ? -14.304 -5.717 -2.895 1.00 63.19 85 LEU A N 1
ATOM 655 C CA . LEU A 1 85 ? -14.421 -7.159 -2.570 1.00 63.19 85 LEU A CA 1
ATOM 656 C C . LEU A 1 85 ? -15.390 -7.965 -3.468 1.00 63.19 85 LEU A C 1
ATOM 658 O O . LEU A 1 85 ? -15.739 -9.104 -3.158 1.00 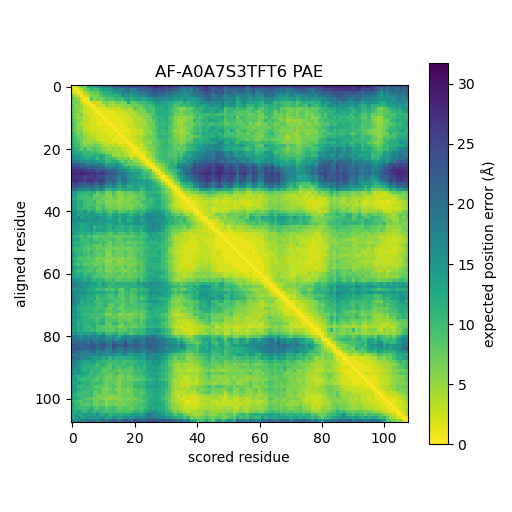63.19 85 LEU A O 1
ATOM 662 N N . SER A 1 86 ? -15.843 -7.390 -4.578 1.00 64.31 86 SER A N 1
ATOM 663 C CA . SER A 1 86 ? -16.796 -8.004 -5.503 1.00 64.31 86 SER A CA 1
ATOM 664 C C . SER A 1 86 ? -16.212 -9.211 -6.255 1.00 64.31 86 SER A C 1
ATOM 666 O O . SER A 1 86 ? -16.969 -10.077 -6.693 1.00 64.31 86 SER A O 1
ATOM 668 N N . ASP A 1 87 ? -14.879 -9.316 -6.353 1.00 72.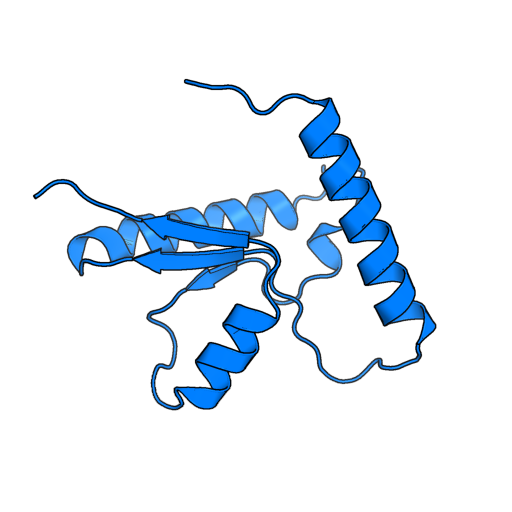56 87 ASP A N 1
ATOM 669 C CA . ASP A 1 87 ? -14.180 -10.425 -7.011 1.00 72.56 87 ASP A CA 1
ATOM 670 C C . ASP A 1 87 ? -12.972 -10.925 -6.192 1.00 72.56 87 ASP A C 1
ATOM 672 O O . ASP A 1 87 ? -11.877 -10.352 -6.192 1.00 72.56 87 ASP A O 1
ATOM 676 N N . LEU A 1 88 ? -13.166 -12.065 -5.523 1.00 74.62 88 LEU A N 1
ATOM 677 C CA . LEU A 1 88 ? -12.145 -12.723 -4.709 1.00 74.62 88 LEU A CA 1
ATOM 678 C C . LEU A 1 88 ? -10.934 -13.197 -5.531 1.00 74.62 88 LEU A C 1
ATOM 680 O O . LEU A 1 88 ? -9.812 -13.196 -5.0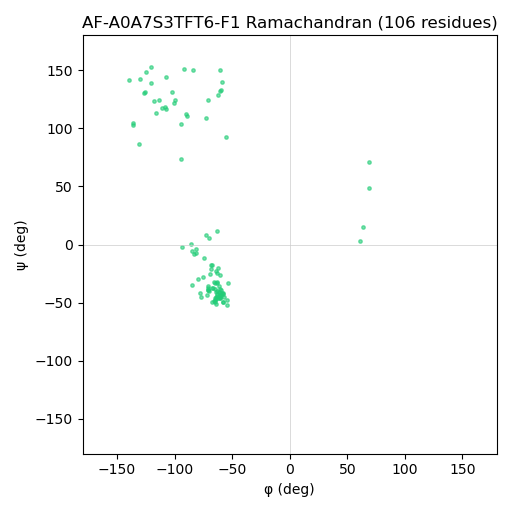22 1.00 74.62 88 LEU A O 1
ATOM 684 N N . GLN A 1 89 ? -11.124 -13.609 -6.788 1.00 77.12 89 GLN A N 1
ATOM 685 C CA . GLN A 1 89 ? -10.007 -14.051 -7.627 1.00 77.12 89 GLN A CA 1
ATOM 686 C C . GLN A 1 89 ? -9.122 -12.874 -8.018 1.00 77.12 89 GLN A C 1
ATOM 688 O O . GLN A 1 89 ? -7.892 -12.980 -7.979 1.00 77.12 89 GLN A O 1
ATOM 693 N N . ARG A 1 90 ? -9.741 -11.734 -8.325 1.00 73.12 90 ARG A N 1
ATOM 694 C CA . ARG A 1 90 ? -9.030 -10.483 -8.579 1.00 73.12 90 ARG A CA 1
ATOM 695 C C . ARG A 1 90 ? -8.261 -10.019 -7.345 1.00 73.12 90 ARG A C 1
ATOM 697 O O . ARG A 1 90 ? -7.070 -9.731 -7.473 1.00 73.12 90 ARG A O 1
ATOM 704 N N . LEU A 1 91 ? -8.879 -10.049 -6.162 1.00 76.38 91 LEU A N 1
ATOM 705 C CA . LEU A 1 91 ? -8.201 -9.724 -4.904 1.00 76.38 91 LEU A CA 1
ATOM 706 C C . LEU A 1 91 ? -6.990 -10.638 -4.672 1.00 76.38 91 LEU A C 1
ATOM 708 O O . LEU A 1 91 ? -5.883 -10.156 -4.446 1.00 76.38 91 LEU A O 1
ATOM 712 N N . GLN A 1 92 ? -7.156 -11.958 -4.796 1.00 80.06 92 GLN A N 1
ATOM 713 C CA . GLN A 1 92 ? -6.049 -12.909 -4.646 1.00 80.06 92 GLN A CA 1
ATOM 714 C C . GLN A 1 92 ? -4.926 -12.663 -5.661 1.00 80.06 92 GLN A C 1
ATOM 716 O O . GLN A 1 92 ? -3.748 -12.775 -5.315 1.00 80.06 92 GLN A O 1
ATOM 721 N N . GLY A 1 93 ? -5.272 -12.315 -6.903 1.00 76.75 93 GLY A N 1
ATOM 722 C CA . GLY A 1 93 ? -4.312 -11.929 -7.934 1.00 76.75 93 GLY A CA 1
ATOM 723 C C . GLY A 1 93 ? -3.502 -10.694 -7.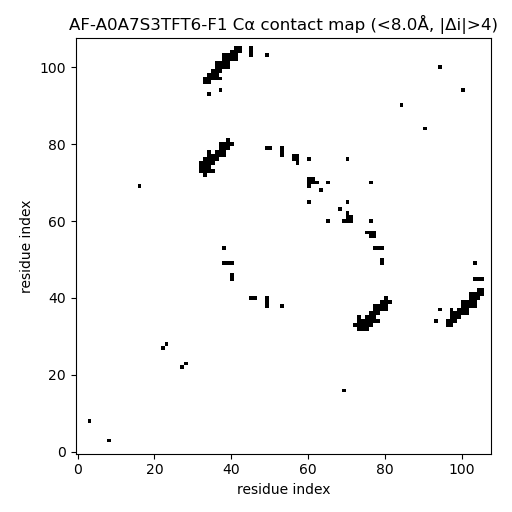538 1.00 76.75 93 GLY A C 1
ATOM 724 O O . GLY A 1 93 ? -2.275 -10.702 -7.653 1.00 76.75 93 GLY A O 1
ATOM 725 N N . GLN A 1 94 ? -4.169 -9.668 -7.005 1.00 76.06 94 GLN A N 1
ATOM 726 C CA . GLN A 1 94 ? -3.518 -8.453 -6.517 1.00 76.06 94 GLN A CA 1
ATOM 727 C C . GLN A 1 94 ? -2.614 -8.757 -5.325 1.00 76.06 94 GLN A C 1
ATOM 729 O O . GLN A 1 94 ? -1.428 -8.452 -5.397 1.00 76.06 94 GLN A O 1
ATOM 734 N N . VAL A 1 95 ? -3.096 -9.471 -4.305 1.00 78.88 95 VAL A N 1
ATOM 735 C CA . VAL A 1 95 ? -2.296 -9.860 -3.129 1.00 78.88 95 VAL A CA 1
ATOM 736 C C . VAL A 1 95 ? -1.050 -10.652 -3.526 1.00 78.88 95 VAL A C 1
ATOM 738 O O . VAL A 1 95 ? 0.050 -10.336 -3.078 1.00 78.88 95 VAL A O 1
ATOM 741 N N . ARG A 1 96 ? -1.173 -11.634 -4.429 1.00 79.19 96 ARG A N 1
ATOM 742 C CA . ARG A 1 96 ? -0.023 -12.413 -4.927 1.00 79.19 96 ARG A CA 1
ATOM 743 C C . ARG A 1 96 ? 0.999 -11.570 -5.689 1.00 79.19 96 ARG A C 1
ATOM 745 O O . ARG A 1 96 ? 2.161 -11.960 -5.770 1.00 79.19 96 ARG A O 1
ATOM 752 N N . SER A 1 97 ? 0.581 -10.444 -6.262 1.00 73.25 97 SER A N 1
ATOM 753 C CA . SER A 1 97 ? 1.474 -9.515 -6.961 1.00 73.25 97 SER A CA 1
ATOM 754 C C . SER A 1 97 ? 2.230 -8.563 -6.024 1.00 73.25 97 SER A C 1
ATOM 756 O O . SER A 1 97 ? 3.132 -7.853 -6.474 1.00 73.25 97 SER A O 1
ATOM 758 N N . CYS A 1 98 ? 1.898 -8.561 -4.730 1.00 75.69 98 CYS A N 1
ATOM 759 C CA . CYS A 1 98 ? 2.453 -7.629 -3.756 1.00 75.69 98 CYS A CA 1
ATOM 760 C C . CYS A 1 98 ? 3.783 -8.093 -3.199 1.00 75.69 98 CYS A C 1
ATOM 762 O O . CYS A 1 98 ? 4.047 -9.286 -3.045 1.00 75.69 98 CYS A O 1
ATOM 764 N N . HIS A 1 99 ? 4.615 -7.123 -2.838 1.00 76.88 99 HIS A N 1
ATOM 765 C CA . HIS A 1 99 ? 5.904 -7.408 -2.220 1.00 76.88 99 HIS A CA 1
ATOM 766 C C . HIS A 1 99 ? 5.785 -7.607 -0.716 1.00 76.88 99 HIS A C 1
ATOM 768 O O . HIS A 1 99 ? 6.503 -8.431 -0.152 1.00 76.88 99 HIS A O 1
ATOM 774 N N . ASN A 1 100 ? 4.876 -6.866 -0.088 1.00 81.69 100 ASN A N 1
ATOM 775 C CA . ASN A 1 100 ? 4.689 -6.864 1.350 1.00 81.69 100 ASN A CA 1
ATOM 776 C C . ASN A 1 100 ? 3.214 -7.069 1.694 1.00 81.69 100 ASN A C 1
ATOM 778 O O . ASN A 1 100 ? 2.332 -6.534 1.024 1.00 81.69 100 ASN A O 1
ATOM 782 N N . LEU A 1 101 ? 2.975 -7.821 2.762 1.00 83.94 101 LEU A N 1
ATOM 783 C CA . LEU A 1 101 ? 1.677 -7.987 3.401 1.00 83.94 101 LEU A CA 1
ATOM 784 C C . LEU A 1 101 ? 1.763 -7.347 4.785 1.00 83.94 101 LEU A C 1
ATOM 786 O O . LEU A 1 101 ? 2.635 -7.718 5.572 1.00 83.94 101 LEU A O 1
ATOM 790 N N . VAL A 1 102 ? 0.865 -6.415 5.082 1.00 84.75 102 VAL A N 1
ATOM 791 C CA . VAL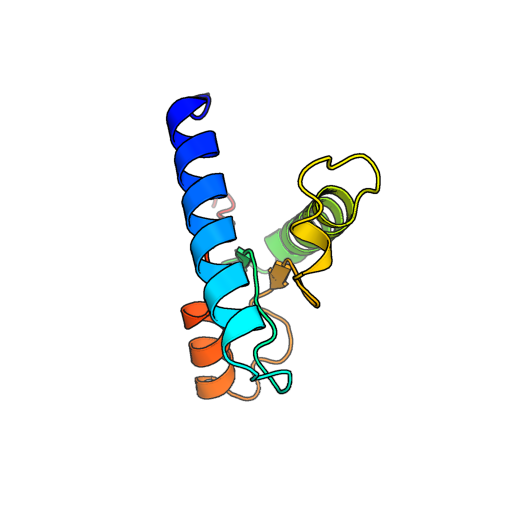 A 1 102 ? 0.737 -5.782 6.395 1.00 84.75 102 VAL A CA 1
ATOM 792 C C . VAL A 1 102 ? -0.637 -6.113 6.945 1.00 84.75 102 VAL A C 1
ATOM 794 O O . VAL A 1 102 ? -1.654 -5.835 6.314 1.00 84.75 102 VAL A O 1
ATOM 797 N N . LEU A 1 103 ? -0.643 -6.709 8.133 1.00 83.56 103 LEU A N 1
ATOM 798 C CA . LEU A 1 103 ? -1.854 -7.034 8.867 1.00 83.56 103 LEU A CA 1
ATOM 799 C C . LEU A 1 103 ? -1.982 -6.080 10.054 1.00 83.56 103 LEU A C 1
ATOM 801 O O . LEU A 1 103 ? -1.135 -6.081 10.950 1.00 83.56 103 LEU A O 1
ATOM 805 N N . ILE A 1 104 ? -3.037 -5.273 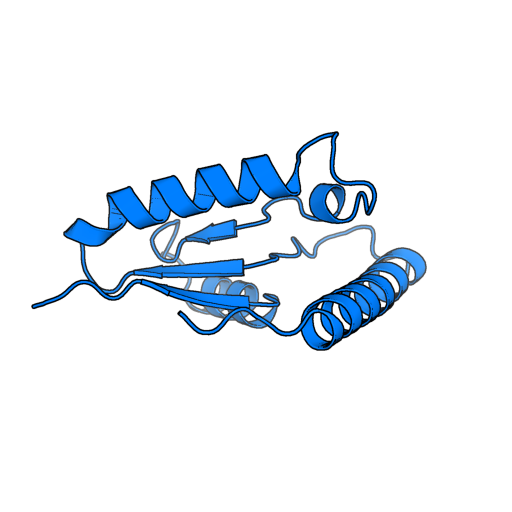10.053 1.00 83.06 104 ILE A N 1
ATOM 806 C CA . ILE A 1 104 ? -3.346 -4.323 11.116 1.00 83.06 104 ILE A CA 1
ATOM 807 C C . ILE A 1 104 ? -4.213 -5.045 12.144 1.00 83.06 104 ILE A C 1
ATOM 809 O O . ILE A 1 104 ? -5.363 -5.410 11.885 1.00 83.06 104 ILE A O 1
ATOM 813 N N . LEU A 1 105 ? -3.623 -5.273 13.316 1.00 80.88 105 LEU A N 1
ATOM 814 C CA . LEU A 1 105 ? -4.256 -5.933 14.449 1.00 80.88 105 LEU A CA 1
ATOM 815 C C . LEU A 1 105 ? -4.526 -4.898 15.537 1.00 80.88 105 LEU A C 1
ATOM 817 O O . LEU A 1 105 ? -3.595 -4.303 16.081 1.00 80.88 105 LEU A O 1
ATOM 821 N N . THR A 1 106 ? -5.792 -4.703 15.882 1.00 78.25 106 THR A N 1
ATOM 822 C CA . THR A 1 106 ? -6.184 -3.928 17.061 1.00 78.25 106 THR A CA 1
ATOM 823 C C . THR A 1 106 ? -6.342 -4.857 18.261 1.00 78.25 106 THR A C 1
ATOM 825 O O . THR A 1 106 ? -6.647 -6.045 18.116 1.00 78.25 106 THR A O 1
ATOM 828 N N . LYS A 1 107 ? -6.106 -4.330 19.471 1.00 77.69 107 LYS A N 1
ATOM 829 C CA . LYS A 1 107 ? -6.381 -5.076 20.707 1.00 77.69 107 LYS A CA 1
ATOM 830 C C . LYS A 1 107 ? -7.876 -5.420 20.782 1.00 77.69 107 LYS A C 1
ATOM 832 O O . LYS A 1 107 ? -8.711 -4.715 20.212 1.00 77.69 107 LYS A O 1
ATOM 837 N N . ASN A 1 108 ? -8.186 -6.540 21.430 1.00 58.38 108 ASN A N 1
ATOM 838 C CA . ASN A 1 108 ? -9.553 -6.878 21.832 1.00 58.38 108 ASN A CA 1
ATOM 839 C C . ASN A 1 108 ? -9.944 -6.104 23.081 1.00 58.38 108 ASN A C 1
ATOM 841 O O . ASN A 1 108 ? -9.047 -5.906 23.933 1.00 58.38 108 ASN A O 1
#

Sequence (108 aa):
EKALALTSVQRFQTKLYARVNVAVEGGRTGCRKTHLVFLSHFKVEAGTEASLMRTEIEQSVKSREDPSGLGKLFDVPAFLDSEDLSDLQRLQGQVRSCHNLVLILTKN

Organism: NCBI:txid141414

Secondary structure (DSSP, 8-state):
--PPPHHHHHHHHHHHHHHHHHHHHTT--S-----SEEEEESSGGGHHHHHHHHHHHHHHHH-TT-TT-GGGG-SSSEEETTS-TT-HHHHHHHHHT-SEEEEE----

pLDDT: mean 73.05, std 11.43, range [39.78, 88.44]

Solvent-accessible surface area (backbone atoms only — not comparable to full-atom values): 6536 Å² total; per-residue (Å²): 135,85,78,80,56,67,69,58,55,52,53,49,51,55,54,48,53,56,53,50,50,55,48,61,74,64,70,56,92,69,87,73,81,39,26,53,30,35,40,38,59,82,50,78,83,45,49,62,58,52,52,49,50,37,50,53,49,40,50,61,42,58,35,88,82,48,89,79,57,61,40,73,75,27,88,45,38,48,47,53,66,84,67,73,74,87,41,66,67,59,51,52,54,53,56,73,57,31,77,38,82,45,77,51,79,76,86,132

Foldseek 3Di:
DDDDDVVVVVVVLVVLVVVLVCVVVVPCPDDDQQAAEEEEEDDPVCVVVSVVVQVVQLCVLCPPPPPSVSSVSHPRHYDYPPPPPVDPVVVVVRNVSYPYYHYDDDDD

Mean predicted aligned error: 9.5 Å

Radius of gyration: 15.1 Å; Cα contacts (8 Å, |Δi|>4): 106; chains: 1; bounding box: 38×28×45 Å